Protein AF-L7E507-F1 (afdb_monomer)

pLDDT: mean 81.79, std 9.98, range [58.09, 95.12]

Sequence (55 aa):
MLFQKEKLTLAQASRFAGMNRIAFQHLLASRQIPVHYDVEDFEQDIKNLREMGRL

Nearest PDB structures (foldseek):
  1f36-assembly1_B  TM=8.138E-01  e=3.632E+00  Escherichia coli
  5ds9-assembly1_A  TM=8.155E-01  e=4.153E+00  Escherichia coli K-12
  4b43-assembly1_A  TM=5.985E-01  e=3.396E+00  Thermus thermophilus HB8

Secondary structure (DSSP, 8-state):
--TTTTSS-HHHHHHHTT--HHHHHHHHHTTT--SS--HHHHHHHHHHHHHTT--

InterPro domains:
  IPR005368 UPF0175 [PF03683] (2-48)

Solvent-accessible surface area (backbone atoms only — not comparable to full-atom values): 3330 Å² total; per-residue (Å²): 125,46,50,87,65,70,75,30,54,68,70,52,42,13,54,74,69,76,37,57,60,65,63,39,48,53,58,30,53,78,65,74,41,79,92,61,84,48,72,67,53,52,51,50,49,54,49,52,34,46,77,70,70,76,105

Organism: NCBI:txid1134457

Structure (mmCIF, N/CA/C/O backbone):
data_AF-L7E507-F1
#
_entry.id   AF-L7E507-F1
#
loop_
_atom_site.group_PDB
_atom_site.id
_atom_site.type_symbol
_atom_site.label_atom_id
_atom_site.label_alt_id
_atom_site.label_comp_id
_atom_site.label_asym_id
_atom_site.label_entity_id
_atom_site.label_seq_id
_atom_site.pdbx_PDB_ins_code
_atom_site.Cartn_x
_atom_site.Cartn_y
_atom_site.Cartn_z
_atom_site.occupancy
_atom_site.B_iso_or_equiv
_atom_site.auth_seq_id
_atom_site.auth_comp_id
_atom_site.auth_asym_id
_atom_site.auth_atom_id
_atom_site.pdbx_PDB_model_num
ATOM 1 N N . MET A 1 1 ? 9.806 -3.003 1.327 1.00 62.47 1 MET A N 1
ATOM 2 C CA . MET A 1 1 ? 8.723 -3.074 2.335 1.00 62.47 1 MET A CA 1
ATOM 3 C C . MET A 1 1 ? 8.380 -1.684 2.901 1.00 62.47 1 MET A C 1
ATOM 5 O O . MET A 1 1 ? 8.487 -1.478 4.102 1.00 62.47 1 MET A O 1
ATOM 9 N N . LEU A 1 2 ? 8.004 -0.711 2.057 1.00 67.69 2 LEU A N 1
ATOM 10 C CA . LEU A 1 2 ? 7.548 0.619 2.519 1.00 67.69 2 LEU A CA 1
ATOM 11 C C . LEU A 1 2 ? 6.026 0.766 2.391 1.00 67.69 2 LEU A C 1
ATOM 13 O O . LEU A 1 2 ? 5.389 1.228 3.328 1.00 67.69 2 LEU A O 1
ATOM 17 N N . PHE A 1 3 ? 5.451 0.284 1.283 1.00 65.25 3 PHE A N 1
ATOM 18 C CA . PHE A 1 3 ? 4.000 0.161 1.096 1.00 65.25 3 PHE A CA 1
ATOM 19 C C . PHE A 1 3 ? 3.361 -0.765 2.146 1.00 65.25 3 PHE A C 1
ATOM 21 O O . PHE A 1 3 ? 2.474 -0.347 2.868 1.00 65.25 3 PHE A O 1
ATOM 28 N N . GLN A 1 4 ? 3.912 -1.970 2.328 1.00 66.56 4 GLN A N 1
ATOM 29 C CA . GLN A 1 4 ? 3.430 -2.959 3.308 1.00 66.56 4 GLN A CA 1
ATOM 30 C C . GLN A 1 4 ? 3.552 -2.515 4.780 1.00 66.56 4 GLN A C 1
ATOM 32 O O . GLN A 1 4 ? 2.940 -3.104 5.653 1.00 66.56 4 GLN A O 1
ATOM 37 N N . LYS A 1 5 ? 4.374 -1.501 5.076 1.00 74.44 5 LYS A N 1
ATOM 38 C CA . LYS A 1 5 ? 4.503 -0.924 6.428 1.00 74.44 5 LYS A CA 1
ATOM 39 C C . LYS A 1 5 ? 3.681 0.359 6.586 1.00 74.44 5 LYS A C 1
ATOM 41 O O . LYS A 1 5 ? 3.993 1.166 7.460 1.00 74.44 5 LYS A O 1
ATOM 46 N N . GLU A 1 6 ? 2.768 0.606 5.646 1.00 67.62 6 GLU A N 1
ATOM 47 C CA . GLU A 1 6 ? 1.928 1.805 5.549 1.00 67.62 6 GLU A CA 1
ATOM 48 C C . GLU A 1 6 ? 2.710 3.129 5.552 1.00 67.62 6 GLU A C 1
ATOM 50 O O . GLU A 1 6 ? 2.180 4.204 5.817 1.00 67.62 6 GLU A O 1
ATOM 55 N N . LYS A 1 7 ? 4.008 3.086 5.228 1.00 74.12 7 LYS A N 1
ATOM 56 C CA . LYS A 1 7 ? 4.856 4.286 5.176 1.00 74.12 7 LYS A CA 1
ATOM 57 C C . LYS A 1 7 ? 4.642 5.083 3.898 1.00 74.12 7 LYS A C 1
ATOM 59 O O . LYS A 1 7 ? 5.015 6.250 3.843 1.00 74.12 7 LYS A O 1
ATOM 64 N N . LEU A 1 8 ? 4.088 4.447 2.867 1.00 79.38 8 LEU A N 1
ATOM 65 C CA . LEU A 1 8 ? 3.763 5.062 1.588 1.00 79.38 8 LEU A CA 1
ATOM 66 C C . LEU A 1 8 ? 2.388 4.582 1.137 1.00 79.38 8 LEU A C 1
ATOM 68 O O . LEU A 1 8 ? 2.136 3.381 1.089 1.00 79.38 8 LEU A O 1
ATOM 72 N N . THR A 1 9 ? 1.541 5.518 0.719 1.00 84.75 9 THR A N 1
ATOM 73 C CA . THR A 1 9 ? 0.286 5.208 0.023 1.00 84.75 9 THR A CA 1
ATOM 74 C C . THR A 1 9 ? 0.561 4.478 -1.294 1.00 84.75 9 THR A C 1
ATOM 7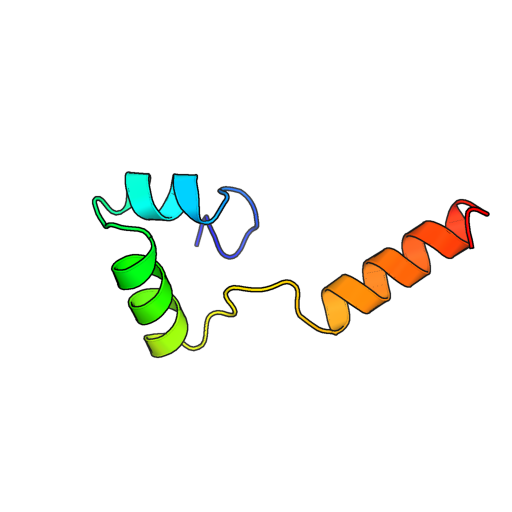6 O O . THR A 1 9 ? 1.651 4.589 -1.863 1.00 84.75 9 THR A O 1
ATOM 79 N N . LEU A 1 10 ? -0.450 3.805 -1.853 1.00 83.88 10 LEU A N 1
ATOM 80 C CA . LEU A 1 10 ? -0.344 3.126 -3.152 1.00 83.88 10 LEU A CA 1
ATOM 81 C C . LEU A 1 10 ? 0.199 4.054 -4.255 1.00 83.88 10 LEU A C 1
ATOM 83 O O . LEU A 1 10 ? 1.049 3.654 -5.044 1.00 83.88 10 LEU A O 1
ATOM 87 N N . ALA A 1 11 ? -0.251 5.313 -4.281 1.00 84.56 11 ALA A N 1
ATOM 88 C CA . ALA A 1 11 ? 0.188 6.307 -5.261 1.00 84.56 11 ALA A CA 1
ATOM 89 C C . ALA A 1 11 ? 1.627 6.802 -5.027 1.00 84.56 11 ALA A C 1
ATOM 91 O O . ALA A 1 11 ? 2.335 7.148 -5.973 1.00 84.56 11 ALA A O 1
ATOM 92 N N . GLN A 1 12 ? 2.085 6.869 -3.775 1.00 88.38 12 GLN A N 1
ATOM 93 C CA . GLN A 1 12 ? 3.481 7.190 -3.469 1.00 88.38 12 GLN A CA 1
ATOM 94 C C . GLN A 1 12 ? 4.398 6.017 -3.814 1.00 88.38 12 GLN A C 1
ATOM 96 O O . GLN A 1 12 ? 5.432 6.221 -4.443 1.00 88.38 12 GLN A O 1
ATOM 101 N N . ALA A 1 13 ? 3.994 4.797 -3.467 1.00 89.81 13 ALA A N 1
ATOM 102 C CA . ALA A 1 13 ? 4.756 3.589 -3.737 1.00 89.81 13 ALA A CA 1
ATOM 103 C C . ALA A 1 13 ? 4.849 3.280 -5.241 1.00 89.81 13 ALA A C 1
ATOM 105 O O . ALA A 1 13 ? 5.930 2.937 -5.714 1.00 89.81 13 ALA A O 1
ATOM 106 N N . SER A 1 14 ? 3.771 3.487 -6.011 1.00 90.19 14 SER A N 1
ATOM 107 C CA . SER A 1 14 ? 3.802 3.313 -7.468 1.00 90.19 14 SER A CA 1
ATOM 108 C C . SER A 1 14 ? 4.744 4.317 -8.137 1.00 90.19 14 SER A C 1
ATOM 110 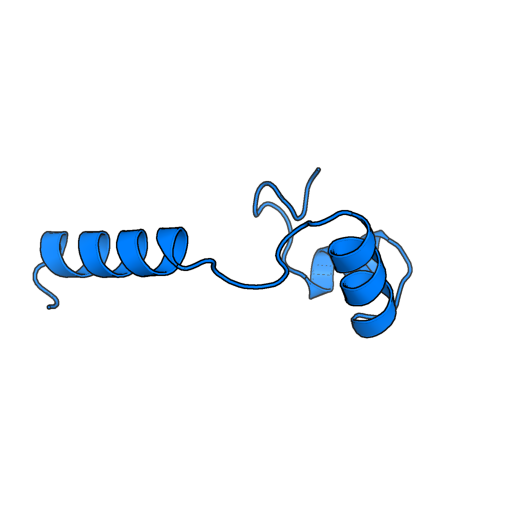O O . SER A 1 14 ? 5.573 3.928 -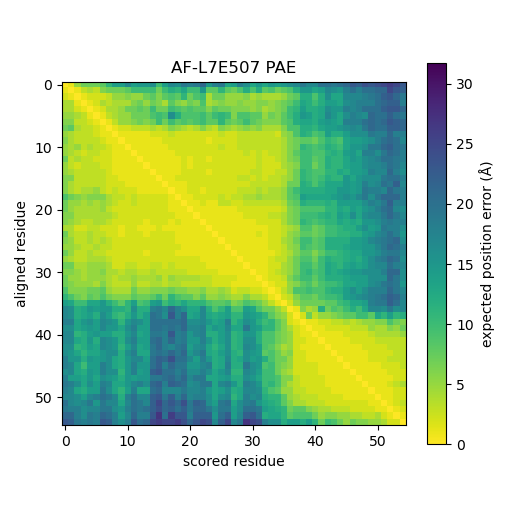8.955 1.00 90.19 14 SER A O 1
ATOM 112 N N . ARG A 1 15 ? 4.684 5.598 -7.733 1.00 93.50 15 ARG A N 1
ATOM 113 C CA . ARG A 1 15 ? 5.610 6.635 -8.222 1.00 93.50 15 ARG A CA 1
ATOM 114 C C . ARG A 1 15 ? 7.056 6.326 -7.852 1.00 93.50 15 ARG A C 1
ATOM 116 O O . ARG A 1 15 ? 7.928 6.450 -8.701 1.00 93.50 15 ARG A O 1
ATOM 123 N N . PHE A 1 16 ? 7.299 5.892 -6.618 1.00 91.69 16 PHE A N 1
ATOM 124 C CA . PHE A 1 16 ? 8.630 5.505 -6.154 1.00 91.69 16 PHE A CA 1
ATOM 125 C C . PHE A 1 16 ? 9.202 4.325 -6.952 1.00 91.69 16 PHE A C 1
ATOM 127 O O . PHE A 1 16 ? 10.385 4.307 -7.267 1.00 91.69 16 PHE A O 1
ATOM 134 N N . ALA A 1 17 ? 8.354 3.367 -7.330 1.00 90.12 17 ALA A N 1
ATOM 135 C CA . ALA A 1 17 ? 8.735 2.235 -8.167 1.00 90.12 17 ALA A CA 1
ATOM 136 C C . ALA A 1 17 ? 8.848 2.582 -9.668 1.00 90.12 17 ALA A C 1
ATOM 138 O O . ALA A 1 17 ? 9.158 1.700 -10.465 1.00 90.12 17 ALA A O 1
ATOM 139 N N . GLY A 1 18 ? 8.579 3.830 -10.077 1.00 95.12 18 GLY A N 1
ATOM 140 C CA . GLY A 1 18 ? 8.584 4.236 -11.486 1.00 95.12 18 GLY A CA 1
ATOM 141 C C . GLY A 1 18 ? 7.467 3.591 -12.314 1.00 95.12 18 GLY A C 1
ATOM 142 O O . GLY A 1 18 ? 7.589 3.469 -13.529 1.00 95.12 18 GLY A O 1
ATOM 143 N N . MET A 1 19 ? 6.383 3.153 -11.666 1.00 94.19 19 MET A N 1
ATOM 144 C CA . MET A 1 19 ? 5.289 2.408 -12.292 1.00 94.19 19 MET A CA 1
ATOM 145 C C . MET A 1 19 ? 3.983 3.198 -12.219 1.00 94.19 19 MET A C 1
ATOM 147 O O . MET A 1 19 ? 3.714 3.930 -11.261 1.00 94.19 19 MET A O 1
ATOM 151 N N . ASN A 1 20 ? 3.105 2.988 -13.199 1.00 93.19 20 ASN A N 1
ATOM 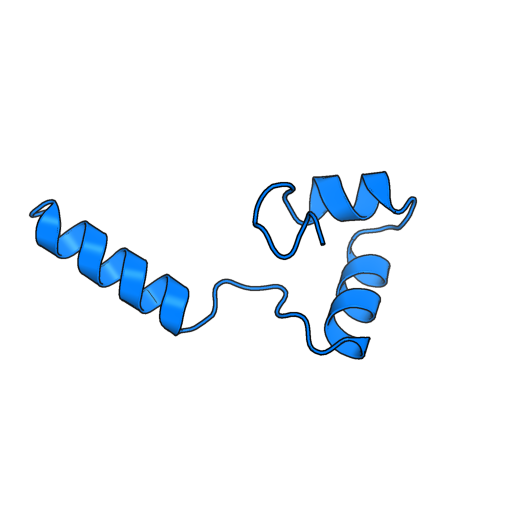152 C CA . ASN A 1 20 ? 1.718 3.413 -13.042 1.00 93.19 20 ASN A CA 1
ATOM 153 C C . ASN A 1 20 ? 1.022 2.577 -11.945 1.00 93.19 20 ASN A C 1
ATOM 155 O O . ASN A 1 20 ? 1.474 1.490 -11.576 1.00 93.19 20 ASN A O 1
ATOM 159 N N . ARG A 1 21 ? -0.091 3.094 -11.414 1.00 87.56 21 ARG A N 1
ATOM 160 C CA . ARG A 1 21 ? -0.800 2.483 -10.277 1.00 87.56 21 ARG A CA 1
ATOM 161 C C . ARG A 1 21 ? -1.281 1.057 -10.569 1.00 87.56 21 ARG A C 1
ATOM 163 O O . ARG A 1 21 ? -1.153 0.215 -9.692 1.00 87.56 21 ARG A O 1
ATOM 170 N N . ILE A 1 22 ? -1.765 0.779 -11.780 1.00 88.38 22 ILE A N 1
ATOM 171 C CA . ILE A 1 22 ? -2.289 -0.543 -12.161 1.00 88.38 22 ILE A CA 1
ATOM 172 C C . ILE A 1 22 ? -1.162 -1.578 -12.237 1.00 88.38 22 ILE A C 1
ATOM 174 O O . ILE 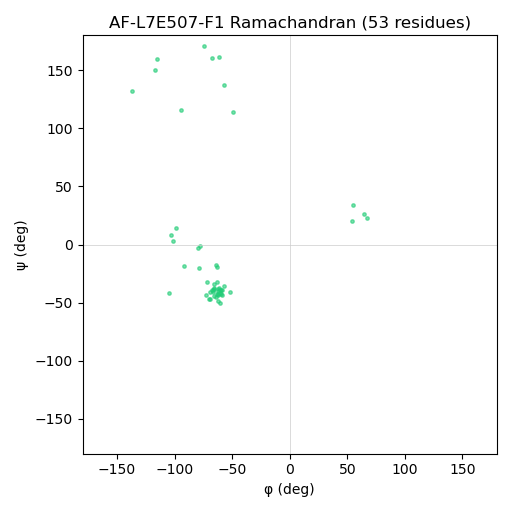A 1 22 ? -1.255 -2.647 -11.640 1.00 88.38 22 ILE A O 1
ATOM 178 N N . ALA A 1 23 ? -0.049 -1.241 -12.894 1.00 92.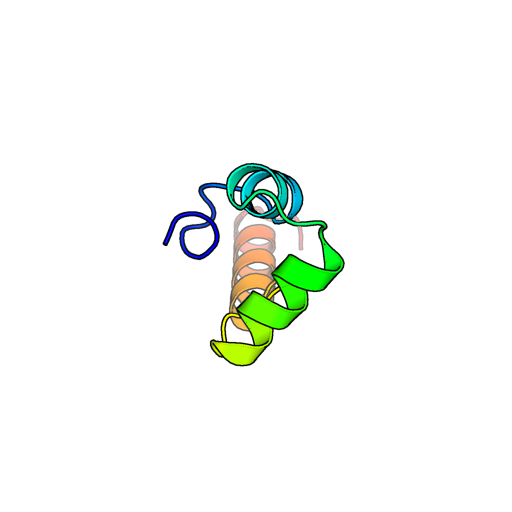00 23 ALA A N 1
ATOM 179 C CA . ALA A 1 23 ? 1.134 -2.099 -12.954 1.00 92.00 23 ALA A CA 1
ATOM 180 C C . ALA A 1 23 ? 1.683 -2.399 -11.552 1.00 92.00 23 ALA A C 1
ATOM 182 O O . ALA A 1 23 ? 2.068 -3.529 -11.253 1.00 92.00 23 ALA A O 1
ATOM 183 N N . PHE A 1 24 ? 1.663 -1.401 -10.669 1.00 92.38 24 PHE A N 1
ATOM 184 C CA . PHE A 1 24 ? 2.067 -1.584 -9.283 1.00 92.38 24 PHE A CA 1
ATOM 185 C C . PHE A 1 24 ? 1.095 -2.486 -8.501 1.00 92.38 24 PHE A C 1
ATOM 187 O O . PHE A 1 24 ? 1.543 -3.340 -7.746 1.00 92.38 24 PHE A O 1
ATOM 194 N N . GLN A 1 25 ? -0.218 -2.376 -8.716 1.00 88.88 25 GLN A N 1
ATOM 195 C CA . GLN A 1 25 ? -1.204 -3.283 -8.111 1.00 88.88 25 GLN A CA 1
ATOM 196 C C . GLN A 1 25 ? -1.025 -4.734 -8.571 1.00 88.88 25 GLN A C 1
ATOM 198 O O . GLN A 1 25 ? -1.045 -5.636 -7.737 1.00 88.88 25 GLN A O 1
ATOM 203 N N . HIS A 1 26 ? -0.774 -4.975 -9.861 1.00 90.69 26 HIS A N 1
ATOM 204 C CA . HIS A 1 26 ? -0.462 -6.322 -10.353 1.00 90.69 26 HIS A CA 1
ATOM 205 C C . HIS A 1 26 ? 0.801 -6.894 -9.707 1.00 90.69 26 HIS A C 1
ATOM 207 O O . HIS A 1 26 ? 0.837 -8.071 -9.355 1.00 90.69 26 HIS A O 1
ATOM 213 N N . LEU A 1 27 ? 1.815 -6.053 -9.502 1.00 90.44 27 LEU A N 1
ATOM 214 C CA . LEU A 1 27 ? 3.052 -6.427 -8.827 1.00 90.44 27 LEU A CA 1
ATOM 215 C C . LEU A 1 27 ? 2.843 -6.772 -7.339 1.00 90.44 27 LEU A C 1
ATOM 217 O O . LEU A 1 27 ? 3.555 -7.614 -6.790 1.00 90.44 27 LEU A O 1
ATOM 221 N N . LEU A 1 28 ? 1.900 -6.105 -6.673 1.00 89.56 28 LEU A N 1
ATOM 222 C CA . LEU A 1 28 ? 1.503 -6.428 -5.302 1.00 89.56 28 LEU A CA 1
ATOM 223 C C . LEU A 1 28 ? 0.739 -7.756 -5.263 1.00 89.56 28 LEU A C 1
ATOM 225 O O . LEU A 1 28 ? 1.109 -8.645 -4.497 1.00 89.56 28 LEU A O 1
ATOM 229 N N . ALA A 1 29 ? -0.229 -7.941 -6.164 1.00 85.81 29 ALA A N 1
ATOM 230 C CA . ALA A 1 29 ? -1.006 -9.172 -6.282 1.00 85.81 29 ALA A CA 1
ATOM 231 C C . ALA A 1 29 ? -0.123 -10.395 -6.585 1.00 85.81 29 ALA A C 1
ATOM 233 O O . ALA A 1 29 ? -0.263 -11.430 -5.938 1.00 85.81 29 ALA A O 1
ATOM 234 N N . SER A 1 30 ? 0.858 -10.270 -7.489 1.00 90.50 30 SER A N 1
ATOM 235 C CA . SER A 1 30 ? 1.801 -11.358 -7.792 1.00 90.50 30 SER A CA 1
ATOM 236 C C . SER A 1 30 ? 2.673 -11.753 -6.597 1.00 90.50 30 SER A C 1
ATOM 238 O O . SER A 1 30 ? 3.270 -12.825 -6.594 1.00 90.50 30 SER A O 1
ATOM 240 N N . ARG A 1 31 ? 2.790 -10.872 -5.598 1.00 89.31 31 ARG A N 1
ATOM 241 C CA . ARG A 1 31 ? 3.522 -11.106 -4.348 1.00 89.31 31 ARG A CA 1
ATOM 242 C C . ARG A 1 31 ? 2.607 -11.415 -3.168 1.00 89.31 31 ARG A C 1
ATOM 244 O O . ARG A 1 31 ? 3.108 -11.474 -2.052 1.00 89.31 31 ARG A O 1
ATOM 251 N N . GLN A 1 32 ? 1.307 -11.596 -3.413 1.00 83.56 32 GLN A N 1
ATOM 252 C CA . GLN A 1 32 ? 0.301 -11.824 -2.372 1.00 83.56 32 GLN A CA 1
ATOM 253 C C . GLN A 1 32 ? 0.316 -10.708 -1.315 1.00 83.56 32 GLN A C 1
ATOM 255 O O . GLN A 1 32 ? 0.100 -10.954 -0.135 1.00 83.56 32 GLN A O 1
ATOM 260 N N . ILE A 1 33 ? 0.618 -9.474 -1.740 1.00 83.75 33 ILE A N 1
ATOM 261 C CA . ILE A 1 33 ? 0.539 -8.289 -0.888 1.00 83.75 33 ILE A CA 1
ATOM 262 C C . ILE A 1 33 ? -0.838 -7.659 -1.124 1.00 83.75 33 ILE A C 1
ATOM 264 O O . ILE A 1 33 ? -1.095 -7.201 -2.245 1.00 83.75 33 ILE A O 1
ATOM 268 N N . PRO A 1 34 ? -1.708 -7.623 -0.103 1.00 75.19 34 PRO A N 1
ATOM 269 C CA . PRO A 1 34 ? -3.013 -6.986 -0.187 1.00 75.19 34 PRO A CA 1
ATOM 270 C C . PRO A 1 34 ? -2.877 -5.514 -0.587 1.00 75.19 34 PRO A C 1
ATOM 272 O O . PRO A 1 34 ? -1.975 -4.796 -0.151 1.00 75.19 34 PRO A O 1
ATOM 275 N N . VAL A 1 35 ? -3.749 -5.071 -1.489 1.00 70.50 35 VAL A N 1
ATOM 276 C CA . VAL A 1 35 ? -3.804 -3.677 -1.968 1.00 70.50 35 VAL A CA 1
ATOM 277 C C . VAL A 1 35 ? -4.783 -2.848 -1.128 1.00 70.50 35 VAL A C 1
ATOM 279 O O . VAL A 1 35 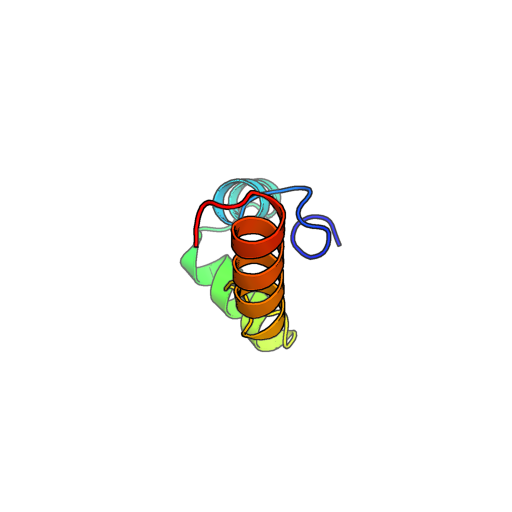? -4.730 -1.616 -1.158 1.00 70.50 35 VAL A O 1
ATOM 282 N N . HIS A 1 36 ? -5.679 -3.519 -0.406 1.00 68.31 36 HIS A N 1
ATOM 283 C CA . HIS A 1 36 ? -6.778 -2.934 0.347 1.00 68.31 36 HIS A CA 1
ATOM 284 C C . HIS A 1 36 ? -6.604 -3.178 1.844 1.00 68.31 36 HIS A C 1
ATOM 286 O O . HIS A 1 36 ? -5.871 -4.081 2.229 1.00 68.31 36 HIS A O 1
ATOM 292 N N . TYR A 1 37 ? -7.293 -2.343 2.627 1.00 58.09 37 TYR A N 1
ATOM 293 C CA . TYR A 1 37 ? -7.611 -2.580 4.034 1.00 58.09 37 TYR A CA 1
ATOM 294 C C . TYR A 1 37 ? -8.194 -3.991 4.132 1.00 58.09 37 TYR A C 1
ATOM 296 O O . TYR A 1 37 ? -9.237 -4.253 3.520 1.00 58.09 37 TYR A O 1
ATOM 304 N N . ASP A 1 38 ? -7.488 -4.899 4.795 1.00 65.12 38 ASP A N 1
ATOM 305 C CA . ASP A 1 38 ? -8.004 -6.248 4.993 1.00 65.12 38 ASP A CA 1
ATOM 306 C C . ASP A 1 38 ? -9.111 -6.222 6.061 1.00 65.12 38 ASP A C 1
ATOM 308 O O . ASP A 1 38 ? -9.385 -5.196 6.696 1.00 65.12 38 ASP A O 1
ATOM 312 N N . VAL A 1 39 ? -9.815 -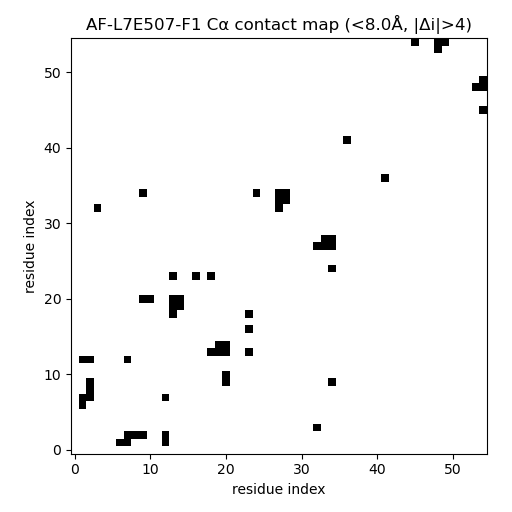7.342 6.230 1.00 66.12 39 VAL A N 1
ATOM 313 C CA . VAL A 1 39 ? -10.905 -7.449 7.214 1.00 66.12 39 VAL A CA 1
ATOM 314 C C . VAL A 1 39 ? -10.390 -7.121 8.613 1.00 66.12 39 VAL A C 1
ATOM 316 O O . VAL A 1 39 ? -11.083 -6.458 9.376 1.00 66.12 39 VAL A O 1
ATOM 319 N N . GLU A 1 40 ? -9.154 -7.502 8.917 1.00 68.94 40 GLU A N 1
ATOM 320 C CA . GLU A 1 40 ? -8.481 -7.202 10.175 1.00 68.94 40 GLU A CA 1
ATOM 321 C C . GLU A 1 40 ? -8.296 -5.695 10.401 1.00 68.94 40 GLU A C 1
ATOM 323 O O . GLU A 1 40 ? -8.506 -5.210 11.515 1.00 68.94 40 GLU A O 1
ATOM 328 N N . ASP A 1 41 ? -7.962 -4.935 9.356 1.00 70.69 41 ASP A N 1
ATOM 329 C CA . ASP A 1 41 ? -7.820 -3.483 9.456 1.00 70.69 41 ASP A CA 1
ATOM 330 C C . ASP A 1 41 ? -9.194 -2.828 9.678 1.00 70.69 41 ASP A C 1
ATOM 332 O O . ASP A 1 41 ? -9.356 -1.953 10.531 1.00 70.69 41 ASP A O 1
ATOM 336 N N . PHE A 1 42 ? -10.226 -3.315 8.978 1.00 71.12 42 PHE A N 1
ATOM 337 C CA . PHE A 1 42 ? -11.606 -2.875 9.188 1.00 71.12 42 PHE A CA 1
ATOM 338 C C . PHE A 1 42 ? -12.101 -3.185 10.610 1.00 71.12 42 PHE A C 1
ATOM 340 O O . PHE A 1 42 ? -12.719 -2.335 11.252 1.00 71.12 42 PHE A O 1
ATOM 347 N N . GLU A 1 43 ? -11.806 -4.374 11.139 1.00 80.31 43 GLU A N 1
ATOM 348 C CA . GLU A 1 43 ? -12.125 -4.742 12.520 1.00 80.31 43 GLU A CA 1
ATOM 349 C C . GLU A 1 43 ? -11.397 -3.853 13.531 1.00 80.31 43 GLU A C 1
ATOM 351 O O . GLU A 1 43 ? -11.987 -3.447 14.540 1.00 80.31 43 GLU A O 1
ATOM 356 N N . GLN A 1 44 ? -10.144 -3.494 13.249 1.00 80.38 44 GLN A N 1
ATOM 357 C CA . GLN A 1 44 ? -9.371 -2.592 14.090 1.00 80.38 44 GLN A CA 1
ATOM 358 C C . GLN A 1 44 ? -9.963 -1.177 14.095 1.00 80.38 44 GLN A C 1
ATOM 360 O O . GLN A 1 44 ? -10.054 -0.562 15.158 1.00 80.38 44 GLN A O 1
ATOM 365 N N . ASP A 1 45 ? -10.455 -0.684 12.961 1.00 79.19 45 ASP A N 1
ATOM 366 C CA . ASP A 1 45 ? -11.170 0.592 12.889 1.00 79.19 45 ASP A CA 1
ATOM 367 C C . ASP A 1 45 ? -12.513 0.560 13.627 1.00 79.19 45 ASP A C 1
ATOM 369 O O . ASP A 1 45 ? -12.832 1.493 14.368 1.00 79.19 45 ASP A O 1
ATOM 373 N N . ILE A 1 46 ? -13.284 -0.528 13.513 1.00 86.44 46 ILE A N 1
ATOM 374 C CA . ILE A 1 46 ? -14.518 -0.711 14.295 1.00 86.44 46 ILE A CA 1
ATOM 375 C C . ILE A 1 46 ? -14.216 -0.707 15.795 1.00 86.44 46 ILE A C 1
ATOM 377 O O . ILE A 1 46 ? -14.943 -0.079 16.572 1.00 86.44 46 ILE A O 1
ATOM 381 N N . LYS A 1 47 ? -13.137 -1.370 16.216 1.00 87.56 47 LYS A N 1
ATOM 382 C CA . LYS A 1 47 ? -12.682 -1.346 17.607 1.00 87.56 47 LYS A CA 1
ATOM 383 C C . LYS A 1 47 ? -12.303 0.071 18.043 1.00 87.56 47 LYS A C 1
ATOM 385 O O . LYS A 1 47 ? -12.799 0.529 19.071 1.00 87.56 47 LYS A O 1
ATOM 390 N N . ASN A 1 48 ? -11.508 0.782 17.245 1.00 86.69 48 ASN A N 1
ATOM 391 C CA . ASN A 1 48 ? -11.097 2.158 17.531 1.00 86.69 48 ASN A CA 1
ATOM 392 C C . ASN A 1 48 ? -12.317 3.087 17.670 1.00 86.69 48 ASN A C 1
ATOM 394 O O . ASN A 1 48 ? -12.393 3.887 18.600 1.00 86.69 48 ASN A O 1
ATOM 398 N N . LEU A 1 49 ? -13.314 2.960 16.789 1.00 91.12 49 LEU A N 1
ATOM 399 C CA . LEU A 1 49 ? -14.529 3.776 16.837 1.00 91.12 49 LEU A CA 1
ATOM 400 C C . LEU A 1 49 ? -15.385 3.503 18.084 1.00 91.12 49 LEU A C 1
ATOM 402 O O . LEU A 1 49 ? -15.918 4.456 18.659 1.00 91.12 49 LEU A O 1
ATOM 406 N N . ARG A 1 50 ? -15.478 2.243 18.532 1.00 88.81 50 ARG A N 1
ATOM 407 C CA . ARG A 1 50 ? -16.148 1.871 19.793 1.00 88.81 50 ARG A CA 1
ATOM 408 C C . ARG A 1 50 ? -15.420 2.434 21.011 1.00 88.81 50 ARG A C 1
ATOM 410 O O . ARG A 1 50 ? -16.055 2.994 21.897 1.00 88.81 50 ARG A O 1
ATOM 417 N N . GLU A 1 51 ? -14.093 2.333 21.049 1.00 89.94 51 GLU A N 1
ATOM 418 C CA . GLU A 1 51 ? -13.277 2.890 22.139 1.00 89.94 51 GLU A CA 1
ATOM 419 C C . GLU A 1 51 ? -13.381 4.421 22.213 1.00 89.94 51 GLU A C 1
ATOM 421 O O . GLU A 1 51 ? -13.364 5.003 23.295 1.00 89.94 51 GLU A O 1
ATOM 426 N N . MET A 1 52 ? -13.564 5.079 21.067 1.00 90.31 52 MET A N 1
ATOM 427 C CA . MET A 1 52 ? -13.807 6.519 20.980 1.00 90.31 52 MET A CA 1
ATOM 428 C C . MET A 1 52 ? -15.262 6.927 21.279 1.00 90.31 52 MET A C 1
ATOM 430 O O . MET A 1 52 ? -15.559 8.123 21.251 1.00 90.31 52 MET A O 1
ATOM 434 N N . GLY A 1 53 ? -16.173 5.975 21.524 1.00 87.25 53 GLY A N 1
ATOM 435 C CA . GLY A 1 53 ? -17.599 6.232 21.763 1.00 87.25 53 GLY A CA 1
ATOM 436 C C . GLY A 1 53 ? -18.335 6.828 20.558 1.00 87.25 53 GLY A C 1
ATOM 437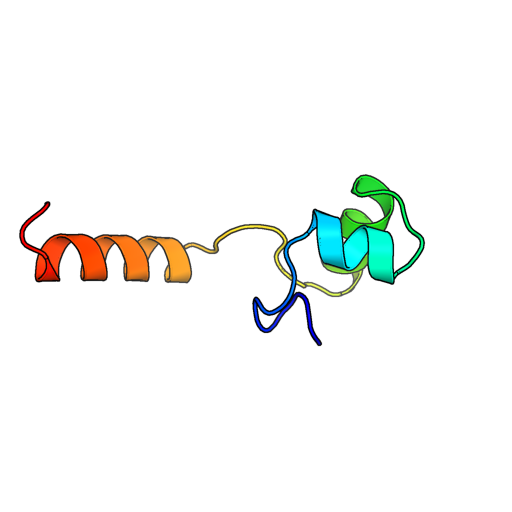 O O . GLY A 1 53 ? -19.301 7.570 20.724 1.00 87.25 53 GLY A O 1
ATOM 438 N N . ARG A 1 54 ? -17.840 6.571 19.342 1.00 76.94 54 ARG A N 1
ATOM 439 C CA . ARG A 1 54 ? -18.399 7.081 18.074 1.00 76.94 54 ARG A CA 1
ATOM 440 C C . ARG A 1 54 ? -19.231 6.036 17.323 1.00 76.94 54 ARG A C 1
ATOM 442 O O . ARG A 1 54 ? -19.689 6.314 16.216 1.00 76.94 54 ARG A O 1
ATOM 449 N N . LEU A 1 55 ? -19.392 4.863 17.929 1.00 69.94 55 LEU A N 1
ATOM 450 C CA . LEU A 1 55 ? -20.184 3.708 17.515 1.00 69.94 55 LEU A CA 1
ATOM 451 C C . LEU A 1 55 ? -20.760 3.065 18.777 1.00 69.94 55 LEU A C 1
ATOM 453 O O . LEU A 1 55 ? -21.948 2.686 18.740 1.00 69.94 55 LEU A O 1
#

Radius of gyration: 14.09 Å; Cα contacts (8 Å, |Δi|>4): 31; chains: 1; bounding box: 29×19×35 Å

Foldseek 3Di:
DCVLVVVDQLVRVCVVVVHDSVVSVVVCVVVVNDNDCDVVNVVVVVVVCVVVVND

Mean predicted aligned error: 8.72 Å